Protein AF-A0A6A3DRX1-F1 (afdb_monomer)

Radius of gyration: 27.86 Å; Cα contacts (8 Å, |Δi|>4): 191; chains: 1; bounding box: 87×37×86 Å

Solvent-accessible surface area (backbone atoms only — not comparable to full-atom values): 10026 Å² total; per-residue (Å²): 134,85,82,90,84,86,88,80,93,76,81,89,76,85,78,74,78,72,77,74,73,71,70,77,66,77,78,75,60,77,66,44,79,47,80,46,75,54,89,50,78,92,66,35,57,76,84,39,44,63,53,59,38,40,36,38,60,42,77,57,92,92,46,77,49,55,30,36,39,36,74,42,69,47,95,80,29,40,42,33,45,34,30,52,93,77,45,41,34,42,33,42,41,42,95,88,52,76,50,76,44,81,48,67,68,88,81,52,84,60,62,70,58,52,53,52,45,61,74,67,35,45,79,46,97,72,78,98,59,101,61,90,83,81,53,95,90,56,81,52,64,49,69,87,74,89,74,79,77,76,85,124

Sequence (152 aa):
MVASRFAATTAMALLALADFNTVAGTSSLPSLKLGFKVHRSTMEVYGTSTFDVYVKPVLSGSSVTFDGKVSFEQDGTTYNFVLIDSVPYYEVVSGTSNSTTCVPTENILSVPDIVQALASATAVSSVNTDQDISCTNGTTMALLSSRAALAT

pLDDT: mean 73.99, std 21.04, range [25.7, 96.25]

Secondary structure (DSSP, 8-state):
----------------------------PPPEEEEEE--SGGG-BTTBSEEEEEEEEEEETTEEEEEEEEEEEETTEEEEEEEETTEEEEEEE-SS-EEEEEPPGGGS--HHHHHHHHHHPEE-S----SS----TT---EE---S------

Mean predicted aligned error: 14.45 Å

Structure (mmCIF, N/CA/C/O backbone):
data_AF-A0A6A3DRX1-F1
#
_entry.id   AF-A0A6A3DRX1-F1
#
loop_
_atom_site.group_PDB
_atom_site.id
_atom_site.type_symbol
_atom_site.label_atom_id
_atom_site.label_alt_id
_atom_site.label_comp_id
_atom_site.label_asym_id
_atom_site.label_entity_id
_atom_site.label_seq_id
_atom_site.pdbx_PDB_ins_code
_atom_site.Cartn_x
_atom_site.Cartn_y
_atom_site.Cartn_z
_atom_site.occupancy
_atom_site.B_iso_or_equiv
_atom_site.auth_seq_id
_atom_site.auth_comp_id
_atom_site.auth_asym_id
_atom_site.auth_atom_id
_atom_site.pdbx_PDB_model_num
ATOM 1 N N . MET A 1 1 ? 61.750 5.113 -70.062 1.00 36.44 1 MET A N 1
ATOM 2 C CA . MET A 1 1 ? 61.354 5.937 -68.902 1.00 36.44 1 MET A CA 1
ATOM 3 C C . MET A 1 1 ? 59.861 5.741 -68.657 1.00 36.44 1 MET A C 1
ATOM 5 O O . MET A 1 1 ? 59.094 6.020 -69.561 1.00 36.44 1 MET A O 1
ATOM 9 N N . VAL A 1 2 ? 59.530 5.202 -67.472 1.00 38.84 2 VAL A N 1
ATOM 10 C CA . VAL A 1 2 ? 58.310 5.418 -66.649 1.00 38.84 2 VAL A CA 1
ATOM 11 C C . VAL A 1 2 ? 56.947 5.096 -67.307 1.00 38.84 2 VAL A C 1
ATOM 13 O O . VAL A 1 2 ? 56.453 5.848 -68.131 1.00 38.84 2 VAL A O 1
ATOM 16 N N . ALA A 1 3 ? 56.430 3.869 -67.119 1.00 36.28 3 ALA A N 1
ATOM 17 C CA . ALA A 1 3 ? 55.402 3.452 -66.128 1.00 36.28 3 ALA A CA 1
ATOM 18 C C . ALA A 1 3 ? 53.968 3.873 -66.545 1.00 36.28 3 ALA A C 1
ATOM 20 O O . ALA A 1 3 ? 53.643 5.047 -66.531 1.00 36.28 3 ALA A O 1
ATOM 21 N N . SER A 1 4 ? 53.103 3.019 -67.112 1.00 39.47 4 SER A N 1
ATOM 22 C CA . SER A 1 4 ? 52.386 1.877 -66.515 1.00 39.47 4 SER A CA 1
ATOM 23 C C . SER A 1 4 ? 51.662 2.232 -65.206 1.00 39.47 4 SER A C 1
ATOM 25 O O . SER A 1 4 ? 52.344 2.401 -64.202 1.00 39.47 4 SER A O 1
ATOM 27 N N . ARG A 1 5 ? 50.311 2.239 -65.228 1.00 43.09 5 ARG A N 1
ATOM 28 C CA . ARG A 1 5 ? 49.391 1.440 -64.373 1.00 43.09 5 ARG A CA 1
ATOM 29 C C . ARG A 1 5 ? 48.075 2.159 -63.957 1.00 43.09 5 ARG A C 1
ATOM 31 O O . ARG A 1 5 ? 48.124 3.259 -63.436 1.00 43.09 5 ARG A O 1
ATOM 38 N N . PHE A 1 6 ? 46.965 1.413 -64.121 1.00 37.50 6 PHE A 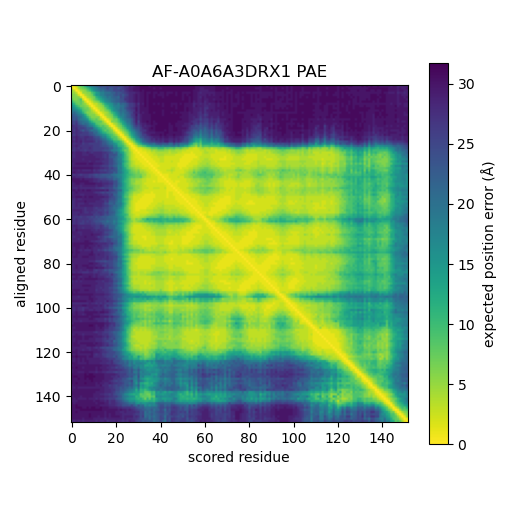N 1
ATOM 39 C C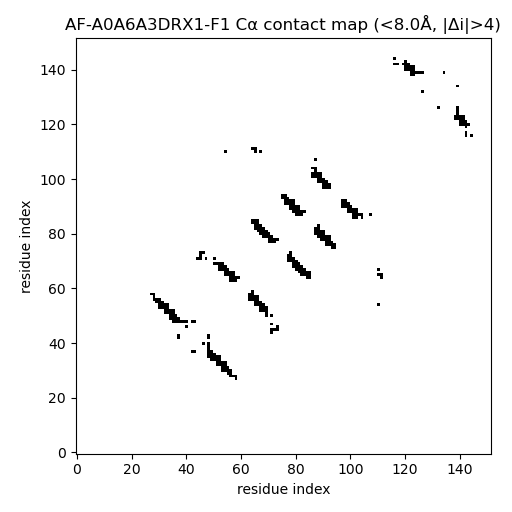A . PHE A 1 6 ? 45.719 1.314 -63.314 1.00 37.50 6 PHE A CA 1
ATOM 40 C C . PHE A 1 6 ? 44.832 2.570 -63.113 1.00 37.50 6 PHE A C 1
ATOM 42 O O . PHE A 1 6 ? 45.292 3.582 -62.619 1.00 37.50 6 PHE A O 1
ATOM 49 N N . ALA A 1 7 ? 43.586 2.631 -63.605 1.00 40.31 7 ALA A N 1
ATOM 50 C CA . ALA A 1 7 ? 42.353 1.864 -63.320 1.00 40.31 7 ALA A CA 1
ATOM 51 C C . ALA A 1 7 ? 41.439 2.512 -62.255 1.00 40.31 7 ALA A C 1
ATOM 53 O O . ALA A 1 7 ? 41.906 2.969 -61.221 1.00 40.31 7 ALA A O 1
ATOM 54 N N . ALA A 1 8 ? 40.133 2.393 -62.532 1.00 41.50 8 ALA A N 1
ATOM 55 C CA . ALA A 1 8 ? 38.989 2.382 -61.614 1.00 41.50 8 ALA A CA 1
ATOM 56 C C . ALA A 1 8 ? 38.187 3.687 -61.444 1.00 41.50 8 ALA A C 1
ATOM 58 O O . ALA A 1 8 ? 38.455 4.548 -60.616 1.00 41.50 8 ALA A O 1
ATOM 59 N N . THR A 1 9 ? 37.099 3.736 -62.213 1.00 45.84 9 THR A N 1
ATOM 60 C CA . THR A 1 9 ? 35.819 4.354 -61.862 1.00 45.84 9 THR A CA 1
ATOM 61 C C . THR A 1 9 ? 35.307 3.804 -60.525 1.00 45.84 9 THR A C 1
ATOM 63 O O . THR A 1 9 ? 35.057 2.602 -60.427 1.00 45.84 9 THR A O 1
ATOM 66 N N . THR A 1 10 ? 35.066 4.652 -59.526 1.00 47.09 10 THR A N 1
ATOM 67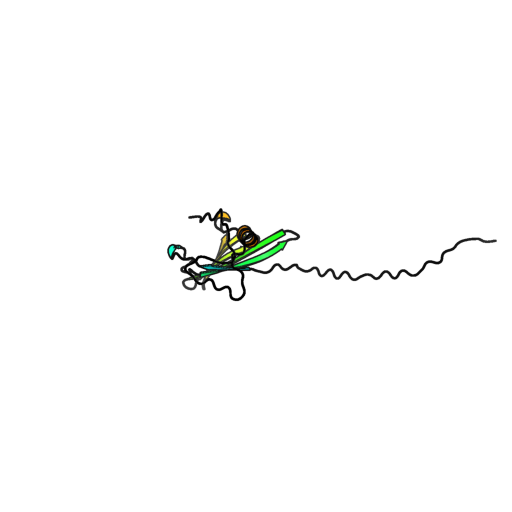 C CA . THR A 1 10 ? 34.261 4.282 -58.349 1.00 47.09 10 THR A CA 1
ATOM 68 C C . THR A 1 10 ? 33.268 5.391 -58.040 1.00 47.09 10 THR A C 1
ATOM 70 O O . THR A 1 10 ? 33.644 6.529 -57.767 1.00 47.09 10 THR A O 1
ATOM 73 N N . ALA A 1 11 ? 31.991 5.031 -58.159 1.00 45.22 11 ALA A N 1
ATOM 74 C CA . ALA A 1 11 ? 30.830 5.860 -57.901 1.00 45.22 11 ALA A CA 1
ATOM 75 C C . ALA A 1 11 ? 30.766 6.327 -56.439 1.00 45.22 11 ALA A C 1
ATOM 77 O O . ALA A 1 11 ? 31.211 5.633 -55.524 1.00 45.22 11 ALA A O 1
ATOM 78 N N . MET A 1 12 ? 30.173 7.506 -56.246 1.00 46.59 12 MET A N 1
ATOM 79 C CA . MET A 1 12 ? 29.808 8.058 -54.946 1.00 4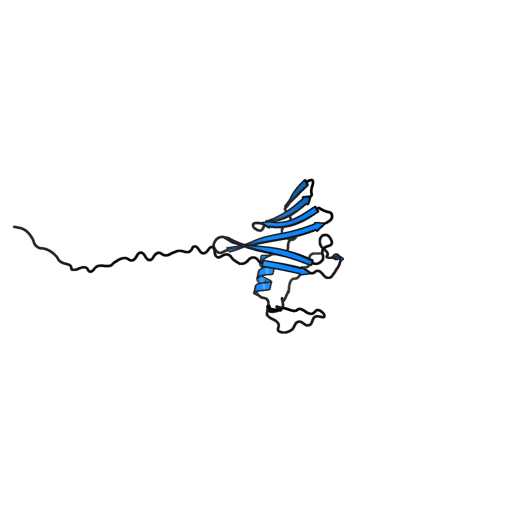6.59 12 MET A CA 1
ATOM 80 C C . MET A 1 12 ? 28.914 7.078 -54.180 1.00 46.59 12 MET A C 1
ATOM 82 O O . MET A 1 12 ? 27.837 6.723 -54.653 1.00 46.59 12 MET A O 1
ATOM 86 N N . ALA A 1 13 ? 29.321 6.722 -52.966 1.00 44.03 13 ALA A N 1
ATOM 87 C CA . ALA A 1 13 ? 28.407 6.258 -51.935 1.00 44.03 13 ALA A CA 1
ATOM 88 C C . ALA A 1 13 ? 28.364 7.343 -50.855 1.00 44.03 13 ALA A C 1
ATOM 90 O O . ALA A 1 13 ? 29.288 7.465 -50.051 1.00 44.03 13 ALA A O 1
ATOM 91 N N . LEU A 1 14 ? 27.310 8.169 -50.866 1.00 36.22 14 LEU A N 1
ATOM 92 C CA . LEU A 1 14 ? 26.946 8.947 -49.686 1.00 36.22 14 LEU A CA 1
ATOM 93 C C . LEU A 1 14 ? 26.554 7.941 -48.601 1.00 36.22 14 LEU A C 1
ATOM 95 O O . LEU A 1 14 ? 25.492 7.325 -48.674 1.00 36.22 14 LEU A O 1
ATOM 99 N N . LEU A 1 15 ? 27.411 7.770 -47.599 1.00 43.75 15 LEU A N 1
ATOM 100 C CA . LEU A 1 15 ? 27.000 7.179 -46.335 1.00 43.75 15 LEU A CA 1
ATOM 101 C C . LEU A 1 15 ? 26.123 8.220 -45.640 1.00 43.75 15 LEU A C 1
ATOM 103 O O . LEU A 1 15 ? 26.619 9.127 -44.976 1.00 43.75 15 LEU A O 1
ATOM 107 N N . ALA A 1 16 ? 24.811 8.113 -45.842 1.00 43.81 16 ALA A N 1
ATOM 108 C CA . ALA A 1 16 ? 23.865 8.687 -44.907 1.00 43.81 16 ALA A CA 1
ATOM 109 C C . ALA A 1 16 ? 24.148 8.025 -43.554 1.00 43.81 16 ALA A C 1
ATOM 111 O O . ALA A 1 16 ? 23.870 6.840 -43.363 1.00 43.81 16 ALA A O 1
ATOM 112 N N . LEU A 1 17 ? 24.744 8.777 -42.629 1.00 47.50 17 LEU A N 1
ATOM 113 C CA . LEU A 1 17 ? 24.591 8.489 -41.214 1.00 47.50 17 LEU A CA 1
ATOM 114 C C . LEU A 1 17 ? 23.100 8.684 -40.958 1.00 47.50 17 LEU A C 1
ATOM 116 O O . LEU A 1 17 ? 22.629 9.803 -40.788 1.00 47.50 17 LEU A O 1
ATOM 120 N N . ALA A 1 18 ? 22.337 7.599 -41.082 1.00 45.56 18 ALA A N 1
ATOM 121 C CA . ALA A 1 18 ? 21.012 7.559 -40.515 1.00 45.56 18 ALA A CA 1
ATOM 122 C C . ALA A 1 18 ? 21.224 7.830 -39.030 1.00 45.56 18 ALA A C 1
ATOM 124 O O . ALA A 1 18 ? 21.818 7.007 -38.328 1.00 45.56 18 ALA A O 1
ATOM 125 N N . ASP A 1 19 ? 20.805 9.013 -38.594 1.00 45.81 19 ASP A N 1
ATOM 126 C CA . ASP A 1 19 ? 20.554 9.307 -37.202 1.00 45.81 19 ASP A CA 1
ATOM 127 C C . ASP A 1 19 ? 19.611 8.212 -36.702 1.00 45.81 19 ASP A C 1
ATOM 129 O O . ASP A 1 19 ? 18.386 8.295 -36.817 1.00 45.81 19 ASP A O 1
ATOM 133 N N . PHE A 1 20 ? 20.179 7.146 -36.139 1.00 38.84 20 PHE A N 1
ATOM 134 C CA . PHE A 1 20 ? 19.495 6.449 -35.078 1.00 38.84 20 PHE A CA 1
ATOM 135 C C . PHE A 1 20 ? 19.412 7.486 -33.966 1.00 38.84 20 PHE A C 1
ATOM 137 O O . PHE A 1 20 ? 20.246 7.537 -33.065 1.00 38.84 20 PHE A O 1
ATOM 144 N N . ASN A 1 21 ? 18.355 8.296 -34.015 1.00 45.06 21 ASN A N 1
ATOM 145 C CA . ASN A 1 21 ? 17.632 8.627 -32.811 1.00 45.06 21 ASN A CA 1
ATOM 146 C C . ASN A 1 21 ? 17.277 7.277 -32.181 1.00 45.06 21 ASN A C 1
ATOM 148 O O . ASN A 1 21 ? 16.160 6.774 -32.304 1.00 45.06 21 ASN A O 1
ATOM 152 N N . THR A 1 22 ? 18.237 6.677 -31.472 1.00 43.62 22 THR A N 1
ATOM 153 C CA . THR A 1 22 ? 17.928 5.985 -30.243 1.00 43.62 22 THR A CA 1
ATOM 154 C C . THR A 1 22 ? 17.281 7.060 -29.389 1.00 43.62 22 THR A C 1
ATOM 156 O O . THR A 1 22 ? 17.917 7.720 -28.570 1.00 43.62 22 THR A O 1
ATOM 159 N N . VAL A 1 23 ? 15.980 7.252 -29.599 1.00 45.94 23 VAL A N 1
ATOM 160 C CA . VAL A 1 23 ? 15.101 7.484 -28.478 1.00 45.94 23 VAL A CA 1
ATOM 161 C C . VAL A 1 23 ? 15.397 6.272 -27.610 1.00 45.94 23 VAL A C 1
ATOM 163 O O . VAL A 1 23 ? 14.886 5.179 -27.849 1.00 45.94 23 VAL A O 1
ATOM 166 N N . ALA A 1 24 ? 16.330 6.433 -26.671 1.00 43.16 24 ALA A N 1
ATOM 167 C CA . ALA A 1 24 ? 16.305 5.677 -25.445 1.00 43.16 24 ALA A CA 1
ATOM 168 C C . ALA A 1 24 ? 14.952 6.047 -24.849 1.00 43.16 24 ALA A C 1
ATOM 170 O O . ALA A 1 24 ? 14.819 6.999 -24.085 1.00 43.16 24 ALA A O 1
ATOM 171 N N . GLY A 1 25 ? 13.910 5.382 -25.348 1.00 43.72 25 GLY A N 1
ATOM 172 C CA . GLY A 1 25 ? 12.615 5.403 -24.739 1.00 43.72 25 GLY A CA 1
ATOM 173 C C . GLY A 1 25 ? 12.909 4.800 -23.395 1.00 43.72 25 GLY A C 1
ATOM 174 O O . GLY A 1 25 ? 13.126 3.596 -23.292 1.00 43.72 25 GLY A O 1
ATOM 175 N N . THR A 1 26 ? 13.003 5.644 -22.375 1.00 48.16 26 THR A N 1
ATOM 176 C CA . THR A 1 26 ? 12.688 5.205 -21.031 1.00 48.16 26 THR A CA 1
ATOM 177 C C . THR A 1 26 ? 11.298 4.615 -21.188 1.00 48.16 26 THR A C 1
ATOM 179 O O . THR A 1 26 ? 10.331 5.359 -21.345 1.00 48.16 26 THR A O 1
ATOM 182 N N . SER A 1 27 ? 11.214 3.298 -21.343 1.00 57.91 27 SER A N 1
ATOM 183 C CA . SER A 1 27 ? 9.965 2.587 -21.535 1.00 57.91 27 SER A CA 1
ATOM 184 C C . SER A 1 27 ? 9.220 2.717 -20.218 1.00 57.91 27 SER A C 1
ATOM 186 O O . SER A 1 27 ? 9.312 1.838 -19.384 1.00 57.91 27 SER A O 1
ATOM 188 N N . SER A 1 28 ? 8.593 3.855 -19.933 1.00 69.44 28 SER A N 1
ATOM 189 C CA . SER A 1 28 ? 7.942 4.066 -18.650 1.00 69.44 28 SER A CA 1
ATOM 190 C C . SER A 1 28 ? 6.705 3.182 -18.614 1.00 69.44 28 SER A C 1
ATOM 192 O O . SER A 1 28 ? 5.747 3.369 -19.362 1.00 69.44 28 SER A O 1
ATOM 194 N N . LEU A 1 29 ? 6.756 2.163 -17.762 1.00 83.56 29 LEU A N 1
ATOM 195 C CA . LEU A 1 29 ? 5.588 1.357 -17.458 1.00 83.56 29 LEU A CA 1
ATOM 196 C C . LEU A 1 29 ? 4.604 2.226 -16.652 1.00 83.56 29 LEU A C 1
ATOM 198 O O . LEU A 1 29 ? 5.039 3.033 -15.822 1.00 83.56 29 LEU A O 1
ATOM 202 N N . PRO A 1 30 ? 3.291 2.110 -16.899 1.00 88.25 30 PRO A N 1
ATOM 203 C CA . PRO A 1 30 ? 2.304 2.916 -16.198 1.00 88.25 30 PRO A CA 1
ATOM 204 C C . PRO A 1 30 ? 2.248 2.542 -14.713 1.00 88.25 30 PRO A C 1
ATOM 206 O O . PRO A 1 30 ? 2.259 1.364 -14.356 1.00 88.25 30 PRO A O 1
ATOM 209 N N . SER A 1 31 ? 2.145 3.550 -13.848 1.00 89.50 31 SER A N 1
ATOM 210 C CA . SER A 1 31 ? 1.840 3.336 -12.431 1.00 89.50 31 SER A CA 1
ATOM 211 C C . SER A 1 31 ? 0.405 2.846 -12.255 1.00 89.50 31 SER A C 1
ATOM 213 O O . SER A 1 31 ? -0.496 3.225 -13.005 1.00 89.50 31 SER A O 1
ATOM 215 N N . LEU A 1 32 ? 0.189 2.035 -11.225 1.00 89.81 32 LEU A N 1
ATOM 216 C CA . LEU A 1 32 ? -1.094 1.431 -10.904 1.00 89.81 32 LEU A CA 1
ATOM 217 C C . LEU A 1 32 ? -1.642 1.998 -9.593 1.00 89.81 32 LEU A C 1
ATOM 219 O O . LEU A 1 32 ? -0.910 2.182 -8.621 1.00 89.81 32 LEU A O 1
ATOM 223 N N . LYS A 1 33 ? -2.951 2.248 -9.571 1.00 91.06 33 LYS A N 1
ATOM 224 C CA . LYS A 1 33 ? -3.714 2.573 -8.368 1.00 91.06 33 LYS A CA 1
ATOM 225 C C . LYS A 1 33 ? -4.649 1.405 -8.071 1.00 91.06 33 LYS A C 1
ATOM 227 O O . LYS A 1 33 ? -5.570 1.143 -8.841 1.00 91.06 33 LYS A O 1
ATOM 232 N N . LEU A 1 34 ? -4.398 0.708 -6.972 1.00 88.81 34 LEU A N 1
ATOM 233 C CA . LEU A 1 34 ? -5.196 -0.418 -6.505 1.00 88.81 34 LEU A CA 1
ATOM 234 C C . LEU A 1 34 ? -6.133 0.059 -5.397 1.00 88.81 34 LEU A C 1
ATOM 236 O O . LEU A 1 34 ? -5.681 0.337 -4.290 1.00 88.81 34 LEU A O 1
ATOM 240 N N . GLY A 1 35 ? -7.426 0.159 -5.699 1.00 89.44 35 GLY A N 1
ATOM 241 C CA . GLY A 1 35 ? -8.446 0.486 -4.704 1.00 89.44 35 GLY A CA 1
ATOM 242 C C . GLY A 1 35 ? -8.892 -0.761 -3.946 1.00 89.44 35 GLY A C 1
ATOM 243 O O . GLY A 1 35 ? -9.362 -1.723 -4.555 1.00 89.44 35 GLY A O 1
ATOM 244 N N . PHE A 1 36 ? -8.772 -0.737 -2.623 1.00 87.44 36 PHE A N 1
ATOM 245 C CA . PHE A 1 36 ? -9.221 -1.797 -1.729 1.00 87.44 36 PHE A CA 1
ATOM 246 C C . PHE A 1 36 ? -10.448 -1.349 -0.950 1.00 87.44 36 PHE A C 1
ATOM 248 O O . PHE A 1 36 ? -10.517 -0.220 -0.469 1.00 87.44 36 PHE A O 1
ATOM 255 N N . LYS A 1 37 ? -11.399 -2.270 -0.789 1.00 87.31 37 LYS A N 1
ATOM 256 C CA . LYS A 1 37 ? -12.542 -2.133 0.111 1.00 87.31 37 LYS A CA 1
ATOM 257 C C . LYS A 1 37 ? -12.663 -3.406 0.935 1.00 87.31 37 LYS A C 1
ATOM 259 O O . LYS A 1 37 ? -12.916 -4.474 0.380 1.00 87.31 37 LYS A O 1
ATOM 264 N N . VAL A 1 38 ? -12.464 -3.294 2.242 1.00 87.31 38 VAL A N 1
ATOM 265 C CA . VAL A 1 38 ? -12.667 -4.391 3.190 1.00 87.31 38 VAL A CA 1
ATOM 266 C C . VAL A 1 38 ? -14.080 -4.318 3.768 1.00 87.31 38 VAL A C 1
ATOM 268 O O . VAL A 1 38 ? -14.586 -3.242 4.076 1.00 87.31 38 VAL A O 1
ATOM 271 N N . HIS A 1 39 ? -14.740 -5.471 3.901 1.00 85.25 39 HIS A N 1
ATOM 272 C CA . HIS A 1 39 ? -16.162 -5.522 4.289 1.00 85.25 39 HIS A CA 1
ATOM 273 C C . HIS A 1 39 ? -16.382 -5.780 5.778 1.00 85.25 39 HIS A C 1
ATOM 275 O O . HIS A 1 39 ? -17.474 -5.544 6.286 1.00 85.25 39 HIS A O 1
ATOM 281 N N . ARG A 1 40 ? -15.375 -6.305 6.480 1.00 85.56 40 ARG A N 1
ATOM 282 C CA . ARG A 1 40 ? -15.456 -6.586 7.916 1.00 85.56 40 ARG A CA 1
ATOM 283 C C . ARG A 1 4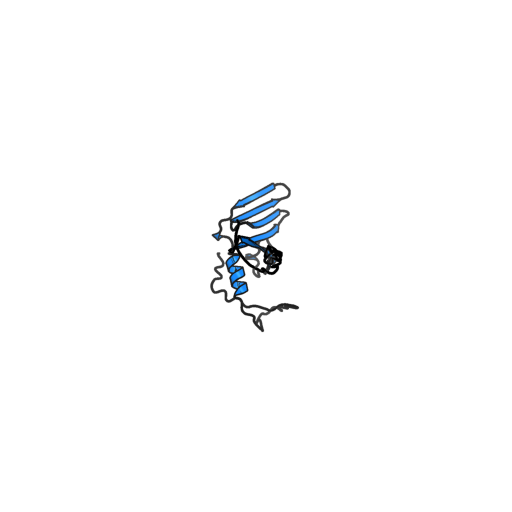0 ? -14.747 -5.474 8.673 1.00 85.56 40 ARG A C 1
ATOM 285 O O . ARG A 1 40 ? -13.579 -5.222 8.401 1.00 85.56 40 ARG A O 1
ATOM 292 N N . SER A 1 41 ? -15.420 -4.882 9.657 1.00 87.06 41 SER A N 1
ATOM 293 C CA . SER A 1 41 ? -14.843 -3.838 10.518 1.00 87.06 41 SER A CA 1
ATOM 294 C C . SER A 1 41 ? -13.575 -4.303 11.240 1.00 87.06 41 SER A C 1
ATOM 296 O O . SER A 1 41 ? -12.650 -3.531 11.443 1.00 87.06 41 SER A O 1
ATOM 298 N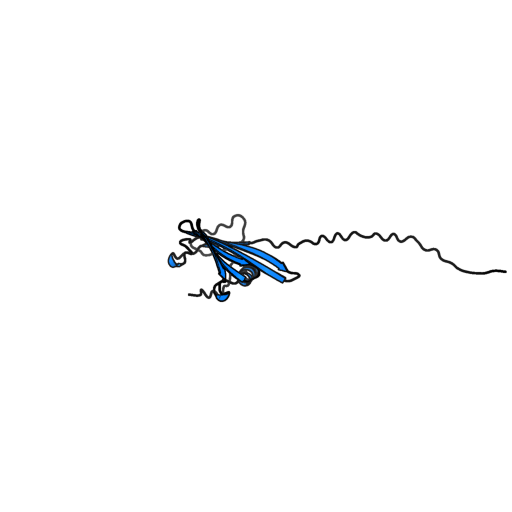 N . THR A 1 42 ? -13.469 -5.599 11.552 1.00 89.94 42 THR A N 1
ATOM 299 C CA . THR A 1 42 ? -12.264 -6.199 12.149 1.00 89.94 42 THR A CA 1
ATOM 300 C C . THR A 1 42 ? -11.046 -6.219 11.219 1.00 89.94 42 THR A C 1
ATOM 302 O O . THR A 1 42 ? -9.972 -6.611 11.656 1.00 89.94 42 THR A O 1
ATOM 305 N N . MET A 1 43 ? -11.212 -5.885 9.936 1.00 86.81 43 MET A N 1
ATOM 306 C CA . MET A 1 43 ? -10.139 -5.820 8.936 1.00 86.81 43 MET A CA 1
ATOM 307 C C . MET A 1 43 ? -9.794 -4.379 8.548 1.00 86.81 43 MET A C 1
ATOM 309 O O . MET A 1 43 ? -9.005 -4.169 7.629 1.00 86.81 43 MET A O 1
ATOM 313 N N . GLU A 1 44 ? -10.408 -3.389 9.197 1.00 90.94 44 GLU A N 1
ATOM 314 C CA . GLU A 1 44 ? -10.062 -1.991 8.979 1.00 90.94 44 GLU A CA 1
ATOM 315 C C . GLU A 1 44 ? -8.619 -1.730 9.394 1.00 90.94 44 GLU A C 1
ATOM 317 O O . GLU A 1 44 ? -8.157 -2.161 10.452 1.00 90.94 44 GLU A O 1
ATOM 322 N N . VAL A 1 45 ? -7.909 -0.988 8.554 1.00 90.44 45 VAL A N 1
ATOM 323 C CA . VAL A 1 45 ? -6.518 -0.620 8.793 1.00 90.44 45 VAL A CA 1
ATOM 324 C C . VAL A 1 45 ? -6.526 0.828 9.262 1.00 90.44 45 VAL A C 1
ATOM 326 O O . VAL A 1 45 ? -7.000 1.705 8.542 1.00 90.44 45 VAL A O 1
ATOM 329 N N . TYR A 1 46 ? -6.111 1.063 10.510 1.00 91.94 46 TYR A N 1
ATOM 330 C CA . TYR A 1 46 ? -6.244 2.363 11.190 1.00 91.94 46 TYR A CA 1
ATOM 331 C C . TYR A 1 46 ? -7.665 2.959 11.089 1.00 91.94 46 TYR A C 1
ATOM 333 O O . TYR A 1 46 ? -7.847 4.142 10.813 1.00 91.94 46 TYR A O 1
ATOM 341 N N . GLY A 1 47 ? -8.697 2.122 11.267 1.00 90.56 47 GLY A N 1
ATOM 342 C CA . GLY A 1 47 ? -10.106 2.543 11.200 1.00 90.56 47 GLY A CA 1
ATOM 343 C C . GLY A 1 47 ? -10.611 2.875 9.791 1.00 90.56 47 GLY A C 1
ATOM 344 O O . GLY A 1 47 ? -11.686 3.448 9.636 1.00 90.56 47 GLY A O 1
ATOM 345 N N . THR A 1 48 ? -9.839 2.538 8.754 1.00 91.25 48 THR A N 1
ATOM 346 C CA . THR A 1 48 ? -10.210 2.768 7.358 1.00 91.25 48 THR A CA 1
ATOM 347 C C . THR A 1 48 ? -10.557 1.452 6.668 1.00 91.25 48 THR A C 1
ATOM 349 O O . THR A 1 48 ? -9.760 0.512 6.639 1.00 91.25 48 THR A O 1
ATOM 352 N N . SER A 1 49 ? -11.749 1.399 6.067 1.00 92.44 49 SER A N 1
ATOM 353 C CA . SER A 1 49 ? -12.231 0.245 5.294 1.00 92.44 49 SER A CA 1
ATOM 354 C C . SER A 1 49 ? -12.012 0.376 3.786 1.00 92.44 49 SER A C 1
ATOM 356 O O . SER A 1 49 ? -12.125 -0.608 3.059 1.00 92.44 49 SER A O 1
ATOM 358 N N . THR A 1 50 ? -11.714 1.579 3.293 1.00 91.75 50 THR A N 1
ATOM 359 C CA . THR A 1 50 ? -11.463 1.845 1.871 1.00 91.75 50 THR A CA 1
ATOM 360 C C . THR A 1 50 ? -10.178 2.636 1.718 1.00 91.75 50 THR A C 1
ATOM 362 O O . THR A 1 50 ? -10.075 3.738 2.247 1.00 91.75 50 THR A O 1
ATOM 365 N N . PHE A 1 51 ? -9.206 2.090 0.999 1.00 93.06 51 PHE A N 1
ATOM 366 C CA . PHE A 1 51 ? -7.897 2.714 0.835 1.00 93.06 51 PHE A CA 1
ATOM 367 C C . PHE A 1 51 ? -7.291 2.371 -0.519 1.00 93.06 51 PHE A C 1
ATOM 369 O O . PHE A 1 5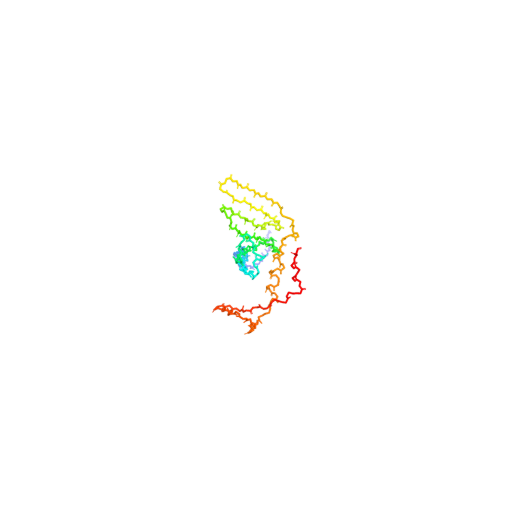1 ? -7.647 1.377 -1.150 1.00 93.06 51 PHE A O 1
ATOM 376 N N . ASP A 1 52 ? -6.350 3.201 -0.953 1.00 93.31 52 ASP A N 1
ATOM 377 C CA . ASP A 1 52 ? -5.666 3.046 -2.227 1.00 93.31 52 ASP A CA 1
ATOM 378 C C . ASP A 1 52 ? -4.201 2.674 -2.002 1.00 93.31 52 ASP A C 1
ATOM 380 O O . ASP A 1 52 ? -3.490 3.335 -1.244 1.00 93.31 52 ASP A O 1
ATOM 384 N N . VAL A 1 53 ? -3.734 1.649 -2.709 1.00 92.56 53 VAL A N 1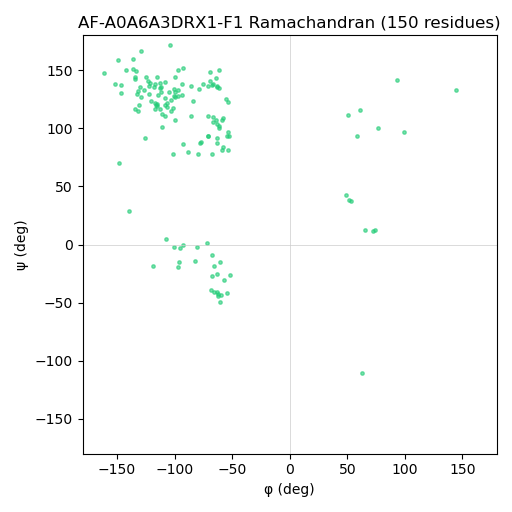
ATOM 385 C CA . VAL A 1 53 ? -2.316 1.301 -2.797 1.00 92.56 53 VAL A CA 1
ATOM 386 C C . VAL A 1 53 ? -1.792 1.777 -4.144 1.00 92.56 53 VAL A C 1
ATOM 388 O O . VAL A 1 53 ? -2.310 1.411 -5.201 1.00 92.56 53 VAL A O 1
ATOM 391 N N . TYR A 1 54 ? -0.749 2.594 -4.110 1.00 93.62 54 TYR A N 1
ATOM 392 C CA . TYR A 1 54 ? -0.083 3.102 -5.299 1.00 93.62 54 TYR A CA 1
ATOM 393 C C . TYR A 1 54 ? 1.138 2.247 -5.587 1.00 93.62 54 TYR A C 1
ATOM 395 O O . TYR A 1 54 ? 1.976 2.051 -4.712 1.00 93.62 54 TYR A O 1
ATOM 403 N N . VAL A 1 55 ? 1.241 1.752 -6.813 1.00 93.00 55 VAL A N 1
ATOM 404 C CA . VAL A 1 55 ? 2.336 0.897 -7.264 1.00 93.00 55 VAL A CA 1
ATOM 405 C C . VAL A 1 55 ? 3.009 1.555 -8.454 1.00 93.00 55 VAL A C 1
ATOM 407 O O . VAL A 1 55 ? 2.355 1.937 -9.426 1.00 93.00 55 VAL A O 1
ATOM 410 N N . LYS A 1 56 ? 4.330 1.672 -8.392 1.00 92.56 56 LYS A N 1
ATOM 411 C CA . LYS A 1 56 ? 5.154 2.216 -9.462 1.00 92.56 56 LYS A CA 1
ATOM 412 C C . LYS A 1 56 ? 6.099 1.124 -9.966 1.00 92.56 56 LYS A C 1
ATOM 414 O O . LYS A 1 56 ? 6.962 0.683 -9.210 1.00 92.56 56 LYS A O 1
ATOM 419 N N . PRO A 1 57 ? 5.985 0.700 -11.231 1.00 91.19 57 PRO A N 1
ATOM 420 C CA . PRO A 1 57 ? 6.983 -0.170 -11.831 1.00 91.19 57 PRO A CA 1
ATOM 421 C C . PRO A 1 57 ? 8.310 0.578 -12.006 1.00 91.19 57 PRO A C 1
ATOM 423 O O . PRO A 1 57 ? 8.348 1.733 -12.442 1.00 91.19 57 PRO A O 1
ATOM 426 N N . VAL A 1 58 ? 9.406 -0.099 -11.690 1.00 90.75 58 VAL A N 1
ATOM 427 C CA . VAL A 1 58 ? 10.777 0.387 -11.838 1.00 90.75 58 VAL A CA 1
ATOM 428 C C . VAL A 1 58 ? 11.513 -0.570 -12.766 1.00 90.75 58 VAL A C 1
ATOM 430 O O . VAL A 1 58 ? 11.547 -1.777 -12.545 1.00 90.75 58 VAL A O 1
ATOM 433 N N . LEU A 1 59 ? 12.068 -0.037 -13.849 1.00 89.94 59 LEU A N 1
ATOM 434 C CA . LEU A 1 59 ? 12.818 -0.825 -14.821 1.00 89.94 59 LEU A CA 1
ATOM 435 C C . LEU A 1 59 ? 14.302 -0.793 -14.501 1.00 89.94 59 LEU A C 1
ATOM 437 O O . LEU A 1 59 ? 14.895 0.279 -14.397 1.00 89.94 59 LEU A O 1
ATOM 441 N N . SER A 1 60 ? 14.897 -1.977 -14.428 1.00 86.69 60 SER A N 1
ATOM 442 C CA . SER A 1 60 ? 16.333 -2.160 -14.266 1.00 86.69 60 SER A CA 1
ATOM 443 C C . SER A 1 60 ? 16.850 -3.072 -15.378 1.00 86.69 60 SER A C 1
ATOM 445 O O . SER A 1 60 ? 16.805 -4.299 -15.304 1.00 86.69 60 SER A O 1
ATOM 447 N N . GLY A 1 61 ? 17.281 -2.465 -16.486 1.00 86.25 61 GLY A N 1
ATOM 448 C CA . GLY A 1 61 ? 17.635 -3.206 -17.698 1.00 86.25 61 GLY A CA 1
ATOM 449 C C . GLY A 1 61 ? 16.422 -3.941 -18.276 1.00 86.25 61 GLY A C 1
ATOM 450 O O . GLY A 1 61 ? 15.506 -3.307 -18.794 1.00 86.25 61 GLY A O 1
ATOM 451 N N . SER A 1 62 ? 16.423 -5.273 -18.195 1.00 85.44 62 SER A N 1
ATOM 452 C CA . SER A 1 62 ? 15.319 -6.132 -18.658 1.00 85.44 62 SER A CA 1
ATOM 453 C C . SER A 1 62 ? 14.404 -6.627 -17.534 1.00 85.44 62 SER A C 1
ATOM 455 O O . SER A 1 62 ? 13.445 -7.342 -17.819 1.00 85.44 62 SER A O 1
ATOM 457 N N . SER A 1 63 ? 14.689 -6.294 -16.272 1.00 85.25 63 SER A N 1
ATOM 458 C CA . SER A 1 63 ? 13.835 -6.655 -15.141 1.00 85.25 63 SER A CA 1
ATOM 459 C C . SER A 1 63 ? 12.909 -5.505 -14.751 1.00 85.25 63 SER A C 1
ATOM 461 O O . SER A 1 63 ? 13.228 -4.326 -14.925 1.00 85.25 63 SER A O 1
ATOM 463 N N . VAL A 1 64 ? 11.744 -5.872 -14.219 1.00 88.50 64 VAL A N 1
ATOM 464 C CA . VAL A 1 64 ? 10.776 -4.943 -13.635 1.00 88.50 64 VAL A CA 1
ATOM 465 C C . VAL A 1 64 ? 10.679 -5.255 -12.151 1.00 88.50 64 VAL A C 1
ATOM 467 O O . VAL A 1 64 ? 10.315 -6.369 -11.775 1.00 88.50 64 VAL A O 1
ATOM 470 N N . THR A 1 65 ? 11.009 -4.278 -11.318 1.00 90.31 65 THR A N 1
ATOM 471 C CA . THR A 1 65 ? 10.699 -4.266 -9.888 1.00 90.31 65 THR A CA 1
ATOM 472 C C . THR A 1 65 ? 9.533 -3.318 -9.635 1.00 90.31 65 THR A C 1
ATOM 474 O O . THR A 1 65 ? 9.063 -2.625 -10.541 1.00 90.31 65 THR A O 1
ATOM 477 N N . PHE A 1 66 ? 9.016 -3.311 -8.411 1.00 90.06 66 PHE A N 1
ATOM 478 C CA . PHE A 1 66 ? 7.897 -2.456 -8.046 1.00 90.06 66 PHE A CA 1
ATOM 479 C C . PHE A 1 66 ? 8.193 -1.741 -6.740 1.00 90.06 66 PHE A C 1
ATOM 481 O O . PHE A 1 66 ? 8.508 -2.382 -5.738 1.00 90.06 66 PHE A O 1
ATOM 488 N N . ASP A 1 67 ? 8.011 -0.429 -6.770 1.00 92.75 67 ASP A N 1
ATOM 489 C CA . ASP A 1 67 ? 7.859 0.372 -5.570 1.00 92.75 67 ASP A CA 1
ATOM 490 C C . ASP A 1 67 ? 6.372 0.508 -5.257 1.00 92.75 67 ASP A C 1
ATOM 492 O O . ASP A 1 67 ? 5.513 0.483 -6.145 1.00 92.75 67 ASP A O 1
ATOM 496 N N . GLY A 1 68 ? 6.056 0.667 -3.982 1.00 92.44 68 GLY A N 1
ATOM 497 C CA . GLY A 1 68 ? 4.688 0.716 -3.499 1.00 92.44 68 GLY A CA 1
ATOM 498 C C . GLY A 1 68 ? 4.534 1.720 -2.376 1.00 92.44 68 GLY A C 1
ATOM 499 O O . GLY A 1 68 ? 5.464 1.949 -1.608 1.00 92.44 68 GLY A O 1
ATOM 500 N N . LYS A 1 69 ? 3.350 2.313 -2.256 1.00 93.88 69 LYS A N 1
ATOM 501 C CA . LYS A 1 69 ? 2.992 3.133 -1.104 1.00 93.88 69 LYS A CA 1
ATOM 502 C C . LYS A 1 69 ? 1.512 3.015 -0.784 1.00 93.88 69 LYS A C 1
ATOM 504 O O . LYS A 1 69 ? 0.663 3.117 -1.669 1.00 93.88 69 LYS A O 1
ATOM 509 N N . VAL A 1 70 ? 1.219 2.896 0.502 1.00 94.06 70 VAL A N 1
ATOM 510 C CA . VAL A 1 70 ? -0.102 3.141 1.077 1.00 94.06 70 VAL A CA 1
ATOM 511 C C . VAL A 1 70 ? 0.057 3.990 2.332 1.00 94.06 70 VAL A C 1
ATOM 513 O O . VAL A 1 70 ? 1.043 3.862 3.059 1.00 94.06 70 VAL A O 1
ATOM 516 N N . SER A 1 71 ? -0.898 4.884 2.549 1.00 95.06 71 SER A N 1
ATOM 517 C CA . SER A 1 71 ? -0.901 5.830 3.660 1.00 95.06 71 SER A CA 1
ATOM 518 C C . SER A 1 71 ? -2.240 5.768 4.371 1.00 95.06 71 SER A C 1
ATOM 520 O O . SER A 1 71 ? -3.284 5.775 3.720 1.00 95.06 71 SER A O 1
ATOM 522 N N . PHE A 1 72 ? -2.195 5.753 5.695 1.00 95.25 72 PHE A N 1
ATOM 523 C CA . PHE A 1 72 ? -3.364 5.828 6.558 1.00 95.25 72 PHE A CA 1
ATOM 524 C C . PHE A 1 72 ? -3.208 7.011 7.502 1.00 95.25 72 PHE A C 1
ATOM 526 O O . PHE A 1 72 ? -2.114 7.256 8.005 1.00 95.25 72 PHE A O 1
ATOM 533 N N . GLU A 1 73 ? -4.288 7.737 7.759 1.00 94.44 73 GLU A N 1
ATOM 534 C CA . GLU A 1 73 ? -4.299 8.816 8.744 1.00 94.44 73 GLU A CA 1
ATOM 535 C C . GLU A 1 73 ? -5.217 8.441 9.898 1.00 94.44 73 GLU A C 1
ATOM 537 O O . GLU A 1 73 ? -6.368 8.061 9.688 1.00 94.44 73 GLU A O 1
ATOM 542 N N . GLN A 1 74 ? -4.707 8.555 11.120 1.00 93.56 74 GLN A N 1
ATOM 543 C CA . GLN A 1 74 ? -5.482 8.344 12.334 1.00 93.56 74 GLN A CA 1
ATOM 544 C C . GLN A 1 74 ? -4.961 9.274 13.429 1.00 93.56 74 GLN A C 1
ATOM 546 O O . GLN A 1 74 ? -3.756 9.379 13.650 1.00 93.56 74 GLN A O 1
ATOM 551 N N . ASP A 1 75 ? -5.881 9.994 14.074 1.00 92.06 75 ASP A N 1
ATOM 552 C CA . ASP A 1 75 ? -5.605 10.888 15.206 1.00 92.06 75 ASP A CA 1
ATOM 553 C C . ASP A 1 75 ? -4.472 11.907 14.956 1.00 92.06 75 ASP A C 1
ATOM 555 O O . ASP A 1 75 ? -3.656 12.199 15.830 1.00 92.06 75 ASP A O 1
ATOM 559 N N . GLY A 1 76 ? -4.398 12.456 13.737 1.00 91.00 76 GLY A N 1
ATOM 560 C CA . GLY A 1 76 ? -3.369 13.432 13.347 1.00 91.00 76 GLY A CA 1
ATOM 561 C C . GLY A 1 76 ? -1.971 12.838 13.128 1.00 91.00 76 GLY A C 1
ATOM 562 O O . GLY A 1 76 ? -1.000 13.588 13.024 1.00 91.00 76 GLY A O 1
ATOM 563 N N . THR A 1 77 ? -1.868 11.510 13.057 1.00 95.31 77 THR A N 1
ATOM 564 C CA . THR A 1 77 ? -0.653 10.769 12.709 1.00 95.31 77 THR A CA 1
ATOM 565 C C . THR A 1 77 ? -0.846 10.065 11.367 1.00 95.31 77 THR A C 1
ATOM 567 O O . THR A 1 77 ? -1.876 9.433 11.127 1.00 95.31 77 THR A O 1
ATOM 570 N N . THR A 1 78 ? 0.151 10.159 10.490 1.00 96.25 78 THR A N 1
ATOM 571 C CA . THR A 1 78 ? 0.186 9.458 9.205 1.00 96.25 78 THR A CA 1
ATOM 572 C C . THR A 1 78 ? 1.055 8.211 9.321 1.00 96.25 78 THR A C 1
ATOM 574 O O . THR A 1 78 ? 2.223 8.278 9.703 1.00 96.25 78 THR A O 1
ATOM 577 N N . TYR A 1 79 ? 0.491 7.076 8.935 1.00 95.19 79 TYR A N 1
ATOM 578 C CA . TYR A 1 79 ? 1.127 5.768 8.901 1.00 95.19 79 TYR A CA 1
ATOM 579 C C . TYR A 1 79 ? 1.360 5.373 7.445 1.00 95.19 79 TYR A C 1
ATOM 581 O O . TYR A 1 79 ? 0.410 5.125 6.701 1.00 95.19 79 TYR A O 1
ATOM 589 N N . ASN A 1 80 ? 2.618 5.336 7.018 1.00 94.88 80 ASN A N 1
ATOM 590 C CA . ASN A 1 80 ? 3.005 4.968 5.664 1.00 94.88 80 ASN A CA 1
ATOM 591 C C . ASN A 1 80 ? 3.598 3.561 5.652 1.00 94.88 80 ASN A C 1
ATOM 593 O O . ASN A 1 80 ? 4.528 3.261 6.397 1.00 94.88 80 ASN A O 1
ATOM 597 N N . PHE A 1 81 ? 3.119 2.730 4.733 1.00 93.31 81 PHE A N 1
ATOM 598 C CA . PHE A 1 81 ? 3.801 1.504 4.337 1.00 93.31 81 PHE A CA 1
ATOM 599 C C . PHE A 1 81 ? 4.356 1.733 2.944 1.00 93.31 81 PHE A C 1
ATOM 601 O O . PHE A 1 81 ? 3.606 2.045 2.014 1.00 93.31 81 PHE A O 1
ATOM 608 N N . VAL A 1 82 ? 5.671 1.621 2.813 1.00 93.69 82 VAL A N 1
ATOM 609 C CA . VAL A 1 82 ? 6.380 1.928 1.575 1.00 93.69 82 VAL A CA 1
ATOM 610 C C . VAL A 1 82 ? 7.236 0.736 1.192 1.00 93.69 82 VAL A C 1
ATOM 612 O O . VAL A 1 82 ? 7.944 0.187 2.025 1.00 93.69 82 VAL A O 1
ATOM 615 N N . LEU A 1 83 ? 7.178 0.338 -0.069 1.00 92.88 83 LEU A N 1
ATOM 616 C CA . LEU A 1 83 ? 8.085 -0.626 -0.673 1.00 92.88 83 LEU A CA 1
ATOM 617 C C . LEU A 1 83 ? 9.015 0.159 -1.593 1.00 92.88 83 LEU A C 1
ATOM 619 O O . LEU A 1 83 ? 8.531 0.809 -2.518 1.00 92.88 83 LEU A O 1
ATOM 623 N N . ILE A 1 84 ? 10.316 0.132 -1.319 1.00 90.94 84 ILE A N 1
ATOM 624 C CA . ILE A 1 84 ? 11.338 0.777 -2.152 1.00 90.94 84 ILE A CA 1
ATOM 625 C C . ILE A 1 84 ? 12.406 -0.262 -2.438 1.00 90.94 84 ILE A C 1
ATOM 627 O O . ILE A 1 84 ? 12.908 -0.885 -1.505 1.00 90.94 84 ILE A O 1
ATOM 631 N N . ASP A 1 85 ? 12.729 -0.476 -3.712 1.00 88.31 85 ASP A N 1
ATOM 632 C CA . ASP A 1 85 ? 13.754 -1.442 -4.127 1.00 88.31 85 ASP A CA 1
ATOM 633 C C . ASP A 1 85 ? 13.517 -2.850 -3.543 1.00 88.31 85 ASP A C 1
ATOM 635 O O . ASP A 1 85 ? 14.441 -3.580 -3.189 1.00 88.31 85 ASP A O 1
ATOM 639 N N . SER A 1 86 ? 12.245 -3.259 -3.458 1.00 84.88 86 SER A N 1
ATOM 640 C CA . SER A 1 86 ? 11.796 -4.525 -2.844 1.00 84.88 86 SER A CA 1
ATOM 641 C C . SER A 1 86 ? 12.028 -4.651 -1.329 1.00 84.88 86 SER A C 1
ATOM 643 O O . SER A 1 86 ? 11.861 -5.739 -0.777 1.00 84.88 86 SER A O 1
ATOM 645 N N . VAL A 1 87 ? 12.360 -3.556 -0.640 1.00 89.94 87 VAL A N 1
ATOM 646 C CA . VAL A 1 87 ? 12.494 -3.504 0.820 1.00 89.94 87 VAL A CA 1
ATOM 647 C C . VAL A 1 87 ? 11.302 -2.754 1.421 1.00 89.94 87 VAL A C 1
ATOM 649 O O . VAL A 1 87 ? 11.057 -1.601 1.053 1.00 89.94 87 VAL A O 1
ATOM 652 N N . PRO A 1 88 ? 10.523 -3.386 2.315 1.00 92.69 88 PRO A N 1
ATOM 653 C CA . PRO A 1 88 ? 9.392 -2.728 2.941 1.00 92.69 88 PRO A CA 1
ATOM 654 C C . PRO A 1 88 ? 9.796 -1.937 4.184 1.00 92.69 88 PRO A C 1
ATOM 656 O O . PRO A 1 88 ? 10.527 -2.400 5.062 1.00 92.69 88 PRO A O 1
ATOM 659 N N . TYR A 1 89 ? 9.237 -0.741 4.274 1.00 93.94 89 TYR A N 1
ATOM 660 C CA . TYR A 1 89 ? 9.411 0.206 5.355 1.00 93.94 89 TYR A CA 1
ATOM 661 C C . TYR A 1 89 ? 8.054 0.599 5.922 1.00 93.94 89 TYR A C 1
ATOM 663 O O . TYR A 1 89 ? 7.071 0.764 5.196 1.00 93.94 89 TYR A O 1
ATOM 671 N N . TYR A 1 90 ? 8.034 0.790 7.232 1.00 94.19 90 TYR A N 1
ATOM 672 C CA . TYR A 1 90 ? 6.926 1.373 7.959 1.00 94.19 90 TYR A CA 1
ATOM 673 C C . TYR A 1 90 ? 7.392 2.692 8.555 1.00 94.19 90 TYR A C 1
ATOM 675 O O . TYR A 1 90 ? 8.363 2.740 9.316 1.00 94.19 90 TYR A O 1
ATOM 683 N N . GLU A 1 91 ? 6.712 3.762 8.172 1.00 95.12 91 GLU A N 1
ATOM 684 C CA . GLU A 1 91 ? 6.994 5.114 8.618 1.00 95.12 91 GLU A CA 1
ATOM 685 C C . GLU A 1 91 ? 5.787 5.672 9.372 1.00 95.12 91 GLU A C 1
ATOM 687 O O . GLU A 1 91 ? 4.641 5.550 8.941 1.00 95.12 91 GLU A O 1
ATOM 692 N N . VAL A 1 92 ? 6.067 6.310 10.504 1.00 95.69 92 VAL A N 1
ATOM 693 C CA . VAL A 1 92 ? 5.093 7.031 11.318 1.00 95.69 92 VAL A CA 1
ATOM 694 C C . VAL A 1 92 ? 5.490 8.497 11.312 1.00 95.69 92 VAL A C 1
ATOM 696 O O . VAL A 1 92 ? 6.589 8.839 11.749 1.00 95.69 92 VAL A O 1
ATOM 699 N N . VAL A 1 93 ? 4.603 9.355 10.819 1.00 95.50 93 VAL A N 1
ATOM 700 C CA . VAL A 1 93 ? 4.795 10.804 10.723 1.00 95.50 93 VAL A CA 1
ATOM 701 C C . VAL A 1 93 ? 3.751 11.483 11.594 1.00 95.50 93 VAL A C 1
ATOM 703 O O . VAL A 1 93 ? 2.552 11.309 11.396 1.00 95.50 93 VAL A O 1
ATOM 706 N N . SER A 1 94 ? 4.204 12.271 12.560 1.00 93.06 94 SER A N 1
ATOM 707 C CA . SER A 1 94 ? 3.349 13.062 13.445 1.00 93.06 94 SER A CA 1
ATOM 708 C C . SER A 1 94 ? 3.830 14.510 13.465 1.00 93.06 94 SER A C 1
ATOM 710 O O . SER A 1 94 ? 4.955 14.806 13.066 1.00 93.06 94 SER A O 1
ATOM 712 N N . GLY A 1 95 ? 3.016 15.430 13.986 1.00 87.38 95 GLY A N 1
ATOM 713 C CA . GLY A 1 95 ? 3.408 16.842 14.094 1.00 87.38 95 GLY A CA 1
ATOM 714 C C . GLY A 1 95 ? 4.658 17.102 14.953 1.00 87.38 95 GLY A C 1
ATOM 715 O O . GLY A 1 95 ? 5.217 18.194 14.893 1.00 87.38 95 GLY A O 1
ATOM 716 N N . THR A 1 96 ? 5.102 16.128 15.752 1.00 88.56 96 THR A N 1
ATOM 717 C CA . THR A 1 96 ? 6.220 16.269 16.699 1.00 88.56 96 THR A CA 1
ATOM 718 C C . THR A 1 96 ? 7.394 15.331 16.429 1.00 88.56 96 THR A C 1
ATOM 720 O O . THR A 1 96 ? 8.486 15.578 16.940 1.00 88.56 96 THR A O 1
ATOM 723 N N . SER A 1 97 ? 7.204 14.251 15.665 1.00 87.75 97 SER A N 1
ATOM 724 C CA . SER A 1 97 ? 8.238 13.237 15.443 1.00 87.75 97 SER A CA 1
ATOM 725 C C . SER A 1 97 ? 7.966 12.376 14.212 1.00 87.75 97 SER A C 1
ATOM 727 O O . SER A 1 97 ? 6.809 12.076 13.904 1.00 87.75 97 SER A O 1
ATOM 729 N N . ASN A 1 98 ? 9.048 11.937 13.562 1.00 93.25 98 ASN A N 1
ATOM 730 C CA . ASN A 1 98 ? 9.012 10.984 12.457 1.00 93.25 98 ASN A CA 1
ATOM 731 C C . ASN A 1 98 ? 9.878 9.774 12.814 1.00 93.25 98 ASN A C 1
ATOM 733 O O . ASN A 1 98 ? 10.987 9.930 13.330 1.00 93.25 98 ASN A O 1
ATOM 737 N N . SER A 1 99 ? 9.384 8.574 12.528 1.00 94.56 99 SER A N 1
ATOM 738 C CA . SER A 1 99 ? 10.116 7.324 12.721 1.00 94.56 99 SER A CA 1
ATOM 739 C C . SER A 1 99 ? 9.969 6.443 11.492 1.00 94.56 99 SER A C 1
ATOM 741 O O . SER A 1 99 ? 8.893 6.384 10.904 1.00 94.56 99 SER A O 1
ATOM 743 N N . THR A 1 100 ? 11.035 5.740 11.120 1.00 95.94 100 THR A N 1
ATOM 744 C CA . THR A 1 100 ? 11.034 4.779 10.015 1.00 95.94 100 THR A CA 1
ATOM 745 C C . THR A 1 100 ? 11.685 3.491 10.484 1.00 95.94 100 THR A C 1
ATOM 747 O O . THR A 1 100 ? 12.760 3.506 11.083 1.00 95.94 100 THR A O 1
ATOM 750 N N . THR A 1 101 ? 11.033 2.370 10.206 1.00 94.19 101 THR A N 1
ATOM 751 C CA . THR A 1 101 ? 11.494 1.033 10.581 1.00 94.19 101 THR A CA 1
ATOM 752 C C . THR A 1 101 ? 11.380 0.088 9.395 1.00 94.19 101 THR A C 1
ATOM 754 O O . THR A 1 101 ? 10.510 0.256 8.540 1.00 94.19 101 THR A O 1
ATOM 757 N N . CYS A 1 102 ? 12.271 -0.897 9.324 1.00 92.12 102 CYS A N 1
ATOM 758 C CA . CYS A 1 102 ? 12.158 -1.964 8.338 1.00 92.12 102 CYS A CA 1
ATOM 759 C C . CYS A 1 102 ? 11.058 -2.936 8.766 1.00 92.12 102 CYS A C 1
ATOM 761 O O . CYS A 1 102 ? 10.974 -3.305 9.940 1.00 92.12 102 CYS A O 1
ATOM 763 N N . VAL A 1 103 ? 10.252 -3.374 7.808 1.00 89.56 103 VAL A N 1
ATOM 764 C CA . VAL A 1 103 ? 9.242 -4.411 8.021 1.00 89.56 103 VAL A CA 1
ATOM 765 C C . VAL A 1 103 ? 9.803 -5.737 7.501 1.00 89.56 103 VAL A C 1
ATOM 767 O O . VAL A 1 103 ? 10.538 -5.741 6.514 1.00 89.56 103 VAL A O 1
ATOM 770 N N . PRO A 1 104 ? 9.504 -6.878 8.135 1.00 86.00 104 PRO A N 1
ATOM 771 C CA . PRO A 1 104 ? 9.813 -8.173 7.543 1.00 86.00 104 PRO A CA 1
ATOM 772 C C . PRO A 1 104 ? 9.030 -8.387 6.238 1.00 86.00 104 PRO A C 1
ATOM 774 O O . PRO A 1 104 ? 7.834 -8.091 6.169 1.00 86.00 104 PRO A O 1
ATOM 777 N N . THR A 1 105 ? 9.687 -8.893 5.193 1.00 79.06 105 THR A N 1
ATOM 778 C CA . THR A 1 105 ? 9.089 -9.055 3.855 1.00 79.06 105 THR A CA 1
ATOM 779 C C . THR A 1 105 ? 7.912 -10.033 3.846 1.00 79.06 105 THR A C 1
ATOM 781 O O . THR A 1 105 ? 7.011 -9.909 3.026 1.00 79.06 105 THR A O 1
ATOM 784 N N . GLU A 1 106 ? 7.865 -10.972 4.786 1.00 80.19 106 GLU A N 1
ATOM 785 C CA . GLU A 1 106 ? 6.758 -11.910 4.978 1.00 80.19 106 GLU A CA 1
ATOM 786 C C . GLU A 1 106 ? 5.439 -11.250 5.414 1.00 80.19 106 GLU A C 1
ATOM 788 O O . GLU A 1 106 ? 4.376 -11.845 5.244 1.00 80.19 106 GLU A O 1
ATOM 793 N N . ASN A 1 107 ? 5.488 -10.020 5.935 1.00 77.44 107 ASN A N 1
ATOM 794 C CA . ASN A 1 107 ? 4.310 -9.298 6.424 1.00 77.44 107 ASN A CA 1
ATOM 795 C C . ASN A 1 107 ? 3.678 -8.391 5.361 1.00 77.44 107 ASN A C 1
ATOM 797 O O . ASN A 1 107 ? 2.689 -7.712 5.642 1.00 77.44 107 ASN A O 1
ATOM 801 N N . ILE A 1 108 ? 4.244 -8.348 4.152 1.00 76.50 108 ILE A N 1
ATOM 802 C CA . ILE A 1 108 ? 3.717 -7.556 3.044 1.00 76.50 108 ILE A CA 1
ATOM 803 C C . ILE A 1 108 ? 3.259 -8.453 1.902 1.00 76.50 108 ILE A C 1
ATOM 805 O O . ILE A 1 108 ? 3.860 -9.480 1.591 1.00 76.50 108 ILE A O 1
ATOM 809 N N . LEU A 1 109 ? 2.176 -8.047 1.244 1.00 77.06 109 LEU A N 1
ATOM 810 C CA . LEU A 1 109 ? 1.696 -8.755 0.069 1.00 77.06 109 LEU A CA 1
ATOM 811 C C . LEU A 1 109 ? 2.664 -8.530 -1.102 1.00 77.06 109 LEU A C 1
ATOM 813 O O . LEU A 1 109 ? 3.100 -7.406 -1.356 1.00 77.06 109 LEU A O 1
ATOM 817 N N . SER A 1 110 ? 2.975 -9.597 -1.835 1.00 83.25 110 SER A N 1
ATOM 818 C CA . SER A 1 110 ? 3.845 -9.529 -3.010 1.00 83.25 110 SER A CA 1
ATOM 819 C C . SER A 1 110 ? 3.170 -8.732 -4.130 1.00 83.25 110 SER A C 1
ATOM 821 O O . SER A 1 110 ? 2.199 -9.176 -4.747 1.00 83.25 110 SER A O 1
ATOM 823 N N . VAL A 1 111 ? 3.694 -7.536 -4.407 1.00 84.12 111 VAL A N 1
ATOM 824 C CA . VAL A 1 111 ? 3.241 -6.694 -5.525 1.00 84.12 111 VAL A CA 1
ATOM 825 C C . VAL A 1 111 ? 3.416 -7.392 -6.883 1.00 84.12 111 VAL A C 1
ATOM 827 O O . VAL A 1 111 ? 2.466 -7.354 -7.670 1.00 84.12 111 VAL A O 1
ATOM 830 N N . PRO A 1 112 ? 4.545 -8.079 -7.174 1.00 84.25 112 PRO A N 1
ATOM 831 C CA . PRO A 1 112 ? 4.677 -8.875 -8.394 1.00 84.25 112 PRO A CA 1
ATOM 832 C C . PRO A 1 112 ? 3.556 -9.906 -8.572 1.00 84.25 112 PRO A C 1
ATOM 834 O O . PRO A 1 112 ? 3.017 -10.025 -9.672 1.00 84.25 112 PRO A O 1
ATOM 837 N N . ASP A 1 113 ? 3.157 -10.592 -7.497 1.00 85.88 113 ASP A N 1
ATOM 838 C CA . ASP A 1 113 ? 2.110 -11.617 -7.562 1.00 85.88 113 ASP A CA 1
ATOM 839 C C . ASP A 1 113 ? 0.740 -10.996 -7.850 1.00 85.88 113 ASP A C 1
ATOM 841 O O . ASP A 1 113 ? -0.022 -11.539 -8.649 1.00 85.88 113 ASP A O 1
ATOM 845 N N . ILE A 1 114 ? 0.433 -9.828 -7.268 1.00 84.00 114 ILE A N 1
ATOM 846 C CA . ILE A 1 114 ? -0.795 -9.083 -7.589 1.00 84.00 114 ILE A CA 1
ATOM 847 C C . ILE A 1 114 ? -0.809 -8.704 -9.069 1.00 84.00 114 ILE A C 1
ATOM 849 O O . ILE A 1 114 ? -1.801 -8.937 -9.757 1.00 84.00 114 ILE A O 1
ATOM 853 N N . VAL A 1 115 ? 0.283 -8.128 -9.576 1.00 83.69 115 VAL A N 1
ATOM 854 C CA . VAL A 1 115 ? 0.371 -7.693 -10.977 1.00 83.69 115 VAL A CA 1
ATOM 855 C C . VAL A 1 115 ? 0.252 -8.890 -11.921 1.00 83.69 115 VAL A C 1
ATOM 857 O O . VAL A 1 115 ? -0.462 -8.812 -12.920 1.00 83.69 115 VAL A O 1
ATOM 860 N N . GLN A 1 116 ? 0.880 -10.019 -11.591 1.00 85.44 116 GLN A N 1
ATOM 861 C CA . GLN A 1 116 ? 0.754 -11.253 -12.362 1.00 85.44 116 GLN A CA 1
ATOM 862 C C . GLN A 1 116 ? -0.672 -11.820 -12.318 1.00 85.44 116 GLN A C 1
ATOM 864 O O . GLN A 1 116 ? -1.195 -12.260 -13.344 1.00 85.44 116 GLN A O 1
ATOM 869 N N . ALA A 1 117 ? -1.327 -11.786 -11.158 1.00 83.56 117 ALA A N 1
ATOM 870 C CA . ALA A 1 117 ? -2.714 -12.208 -11.018 1.00 83.56 117 ALA A CA 1
ATOM 871 C C . ALA A 1 117 ? -3.639 -11.328 -11.873 1.00 83.56 117 ALA A C 1
ATOM 873 O O . ALA A 1 117 ? -4.464 -11.849 -12.616 1.00 83.56 117 ALA A O 1
ATOM 874 N N . LEU A 1 118 ? -3.447 -10.005 -11.863 1.00 82.44 118 LEU A N 1
ATOM 875 C CA . LEU A 1 118 ? -4.188 -9.075 -12.721 1.00 82.44 118 LEU A CA 1
ATOM 876 C C . LEU A 1 118 ? -3.935 -9.334 -14.211 1.00 82.44 118 LEU A C 1
ATOM 878 O O . LEU A 1 118 ? -4.878 -9.346 -14.997 1.00 82.44 118 LEU A O 1
ATOM 882 N N . ALA A 1 119 ? -2.686 -9.594 -14.601 1.00 82.00 119 ALA A N 1
ATOM 883 C CA . ALA A 1 119 ? -2.327 -9.894 -15.987 1.00 82.00 119 ALA A CA 1
ATOM 884 C C . ALA A 1 119 ? -2.895 -11.237 -16.486 1.00 82.00 119 ALA A C 1
ATOM 886 O O . ALA A 1 119 ? -3.116 -11.408 -17.683 1.00 82.00 119 ALA A O 1
ATOM 887 N N . SER A 1 120 ? -3.127 -12.187 -15.579 1.00 82.94 120 SER A N 1
ATOM 888 C CA . SER A 1 120 ? -3.717 -13.501 -15.872 1.00 82.94 120 SER A CA 1
ATOM 889 C C . SER A 1 120 ? -5.229 -13.558 -15.641 1.00 82.94 120 SER A C 1
ATOM 891 O O . SER A 1 120 ? -5.857 -14.587 -15.908 1.00 82.94 120 SER A O 1
ATOM 893 N N . ALA A 1 121 ? -5.832 -12.467 -15.163 1.00 79.31 121 ALA A N 1
ATOM 894 C CA . ALA A 1 121 ? -7.259 -12.400 -14.920 1.00 79.31 121 ALA A CA 1
ATOM 895 C C . ALA A 1 121 ? -8.030 -12.553 -16.237 1.00 79.31 121 ALA A C 1
ATOM 897 O O . ALA A 1 121 ? -7.625 -12.068 -17.294 1.00 79.31 121 ALA A O 1
ATOM 898 N N . THR A 1 122 ? -9.166 -13.240 -16.177 1.00 77.00 122 THR A N 1
ATOM 899 C CA . THR A 1 122 ? -10.015 -13.451 -17.354 1.00 77.00 122 THR A CA 1
ATOM 900 C C . THR A 1 122 ? -11.181 -12.478 -17.310 1.00 77.00 122 THR A C 1
ATOM 902 O O . THR A 1 122 ? -11.813 -12.309 -16.266 1.00 77.00 122 THR A O 1
ATOM 905 N N . ALA A 1 123 ? -11.475 -11.829 -18.436 1.00 72.44 123 ALA A N 1
ATOM 906 C CA . ALA A 1 123 ? -12.649 -10.974 -18.550 1.00 72.44 123 ALA A CA 1
ATOM 907 C C . ALA A 1 123 ? -13.928 -11.794 -18.330 1.00 72.44 123 ALA A C 1
ATOM 909 O O . ALA A 1 123 ? -14.085 -12.878 -18.893 1.00 72.44 123 ALA A O 1
ATOM 910 N N . VAL A 1 124 ? -14.848 -11.264 -17.528 1.00 71.69 124 VAL A N 1
ATOM 911 C CA . VAL A 1 124 ? -16.166 -11.864 -17.300 1.00 71.69 124 VAL A CA 1
ATOM 912 C C . VAL A 1 124 ? -17.255 -10.923 -17.792 1.00 71.69 124 VAL A C 1
ATOM 914 O O . VAL A 1 124 ? -17.188 -9.713 -17.598 1.00 71.69 124 VAL A O 1
ATOM 917 N N . SER A 1 125 ? -18.266 -11.489 -18.447 1.00 64.56 125 SER A N 1
ATOM 918 C CA . SER A 1 125 ? -19.411 -10.749 -18.990 1.00 64.56 125 SER A CA 1
ATOM 919 C C . SER A 1 125 ? -20.492 -10.451 -17.949 1.00 64.56 125 SER A C 1
ATOM 921 O O . SER A 1 125 ? -21.372 -9.633 -18.197 1.00 64.56 125 SER A O 1
ATOM 923 N N . SER A 1 126 ? -20.440 -11.108 -16.790 1.00 59.91 126 SER A N 1
ATOM 924 C CA . SER A 1 126 ? -21.376 -10.911 -15.687 1.00 59.91 126 SER A CA 1
ATOM 925 C C . SER A 1 126 ? -20.700 -11.236 -14.363 1.00 59.91 126 SER A C 1
ATOM 927 O O . SER A 1 126 ? -20.011 -12.253 -14.256 1.00 59.91 126 SER A O 1
ATOM 929 N N . VAL A 1 127 ? -20.949 -10.418 -13.344 1.00 63.44 127 VAL A N 1
ATOM 930 C CA . VAL A 1 127 ? -20.555 -10.718 -11.968 1.00 63.44 127 VAL A CA 1
ATOM 931 C C . VAL A 1 127 ? -21.825 -10.946 -11.158 1.00 63.44 127 VAL A C 1
ATOM 933 O O . VAL A 1 127 ? -22.643 -10.042 -11.029 1.00 63.44 127 VAL A O 1
ATOM 936 N N . ASN A 1 128 ? -22.007 -12.155 -10.626 1.00 61.44 128 ASN A N 1
ATOM 937 C CA . ASN A 1 128 ? -23.111 -12.444 -9.711 1.00 61.44 128 ASN A CA 1
ATOM 938 C C . ASN A 1 128 ? -22.758 -11.889 -8.327 1.00 61.44 128 ASN A C 1
ATOM 940 O O . ASN A 1 128 ? -22.152 -12.587 -7.515 1.00 61.44 128 ASN A O 1
ATOM 944 N N . THR A 1 129 ? -23.083 -10.621 -8.080 1.00 63.41 129 THR A N 1
ATOM 945 C CA . THR A 1 129 ? -22.922 -9.984 -6.765 1.00 63.41 129 THR A CA 1
ATOM 946 C C . THR A 1 129 ? -24.151 -9.157 -6.430 1.00 63.41 129 THR A C 1
ATOM 948 O O . THR A 1 129 ? -24.781 -8.603 -7.325 1.00 63.41 129 THR A O 1
ATOM 951 N N . ASP A 1 130 ? -24.442 -9.020 -5.138 1.00 62.91 130 ASP A N 1
ATOM 952 C CA . ASP A 1 130 ? -25.512 -8.151 -4.631 1.00 62.91 130 ASP A CA 1
ATOM 953 C C . ASP A 1 130 ? -25.178 -6.644 -4.746 1.00 62.91 130 ASP A C 1
ATOM 955 O O . ASP A 1 130 ? -25.943 -5.795 -4.294 1.00 62.91 130 ASP A O 1
ATOM 959 N N . GLN A 1 131 ? -24.013 -6.293 -5.304 1.00 56.69 131 GLN A N 1
ATOM 960 C CA . GLN A 1 131 ? -23.550 -4.924 -5.533 1.00 56.69 131 GLN A CA 1
ATOM 961 C C . GLN A 1 131 ? -23.500 -4.619 -7.034 1.00 56.69 131 GLN A C 1
ATOM 963 O O . GLN A 1 131 ? -22.952 -5.396 -7.820 1.00 56.69 131 GLN A O 1
ATOM 968 N N . ASP A 1 132 ? -24.001 -3.443 -7.415 1.00 55.91 132 ASP A N 1
ATOM 969 C CA . ASP A 1 132 ? -23.798 -2.890 -8.753 1.00 55.91 132 ASP A CA 1
ATOM 970 C C . ASP A 1 132 ? -22.314 -2.554 -8.954 1.00 55.91 132 ASP A C 1
ATOM 972 O O . ASP A 1 132 ? -21.794 -1.564 -8.433 1.00 55.91 132 ASP A O 1
ATOM 976 N N . ILE A 1 133 ? -21.617 -3.382 -9.733 1.00 59.84 133 ILE A N 1
ATOM 977 C CA . ILE A 1 133 ? -20.261 -3.094 -10.207 1.00 59.84 133 ILE A CA 1
ATOM 978 C C . ILE A 1 133 ? -20.396 -2.418 -11.573 1.00 59.84 133 ILE A C 1
ATOM 980 O O . ILE A 1 133 ? -20.390 -3.070 -12.615 1.00 59.84 133 ILE A O 1
ATOM 984 N N . SER A 1 134 ? -20.554 -1.093 -11.572 1.00 57.50 134 SER A N 1
ATOM 985 C CA . SER A 1 134 ? -20.597 -0.305 -12.807 1.00 57.50 134 SER A CA 1
ATOM 986 C C . SER A 1 134 ? -19.184 0.063 -13.260 1.00 57.50 134 SER A C 1
ATOM 988 O O . SER A 1 134 ? -18.501 0.877 -12.636 1.00 57.50 134 SER A O 1
ATOM 990 N N . CYS A 1 135 ? -18.740 -0.528 -14.368 1.00 61.03 135 CYS A N 1
ATOM 991 C CA . CYS A 1 135 ? -17.512 -0.143 -15.054 1.00 61.03 135 CYS A CA 1
ATOM 992 C C . CYS A 1 135 ? -17.851 0.722 -16.278 1.00 61.03 135 CYS A C 1
ATOM 994 O O . CYS A 1 135 ? -17.802 0.242 -17.405 1.00 61.03 135 CYS A O 1
ATOM 996 N N . THR A 1 136 ? -18.167 2.007 -16.074 1.00 55.06 136 THR A N 1
ATOM 997 C CA . THR A 1 136 ? -18.603 2.941 -17.140 1.00 55.06 136 THR A CA 1
ATOM 998 C C . THR A 1 136 ? -17.662 2.994 -18.355 1.00 55.06 136 THR A C 1
ATOM 1000 O O . THR A 1 136 ? -18.114 3.285 -19.456 1.00 55.06 136 THR A O 1
ATOM 1003 N N . ASN A 1 137 ? -16.370 2.690 -18.176 1.00 60.72 137 ASN A N 1
ATOM 1004 C CA . ASN A 1 137 ? -15.370 2.592 -19.249 1.00 60.72 137 ASN A CA 1
ATOM 1005 C C . ASN A 1 137 ? -14.393 1.409 -19.045 1.00 60.72 137 ASN A C 1
ATOM 1007 O O . ASN A 1 137 ? -13.228 1.504 -19.423 1.00 60.72 137 ASN A O 1
ATOM 1011 N N . GLY A 1 138 ? -14.815 0.328 -18.377 1.00 62.75 138 GLY A N 1
ATOM 1012 C CA . GLY A 1 138 ? -13.912 -0.755 -17.958 1.00 62.75 138 GLY A CA 1
ATOM 1013 C C . GLY A 1 138 ? -14.461 -2.157 -18.213 1.00 62.75 138 GLY A C 1
ATOM 1014 O O . GLY A 1 138 ? -15.663 -2.348 -18.354 1.00 62.75 138 GLY A O 1
ATOM 1015 N N . THR A 1 139 ? -13.565 -3.145 -18.263 1.00 64.50 139 THR A N 1
ATOM 1016 C CA . THR A 1 139 ? -13.927 -4.571 -18.323 1.00 64.50 139 THR A CA 1
ATOM 1017 C C . THR A 1 139 ? -13.794 -5.173 -16.934 1.00 64.50 139 THR A C 1
ATOM 1019 O O . THR A 1 139 ? -12.763 -4.995 -16.285 1.00 64.50 139 THR A O 1
ATOM 1022 N N . THR A 1 140 ? -14.809 -5.895 -16.469 1.00 66.19 140 THR A N 1
ATOM 1023 C CA . THR A 1 140 ? -14.707 -6.623 -15.205 1.00 66.19 140 THR A CA 1
ATOM 1024 C C . THR A 1 140 ? -13.930 -7.920 -15.408 1.00 66.19 140 THR A C 1
ATOM 1026 O O . THR A 1 140 ? -14.164 -8.655 -16.369 1.00 66.19 140 THR A O 1
ATOM 1029 N N . MET A 1 141 ? -12.986 -8.205 -14.512 1.00 62.34 141 MET A N 1
ATOM 1030 C CA . MET A 1 141 ? -12.109 -9.373 -14.607 1.00 62.34 141 MET A CA 1
ATOM 1031 C C . MET A 1 141 ? -12.268 -10.252 -13.367 1.00 62.34 141 MET A C 1
ATOM 1033 O O . MET A 1 141 ? -12.364 -9.744 -12.251 1.00 62.34 141 MET A O 1
ATOM 1037 N N . ALA A 1 142 ? -12.288 -11.570 -13.558 1.00 57.38 142 ALA A N 1
ATOM 1038 C CA . ALA A 1 142 ? -12.276 -12.542 -12.475 1.00 57.38 142 ALA A CA 1
ATOM 1039 C C . ALA A 1 142 ? -10.850 -13.044 -12.219 1.00 57.38 142 ALA A C 1
ATOM 1041 O O . ALA A 1 142 ? -10.129 -13.429 -13.144 1.00 57.38 142 ALA A O 1
ATOM 1042 N N . LEU A 1 143 ? -10.473 -13.065 -10.941 1.00 58.97 143 LEU A N 1
ATOM 1043 C CA . LEU A 1 143 ? -9.211 -13.605 -10.447 1.00 58.97 143 LEU A CA 1
ATOM 1044 C C . LEU A 1 143 ? -9.468 -14.991 -9.845 1.00 58.97 143 LEU A C 1
ATOM 1046 O O . LEU A 1 143 ? -10.187 -15.123 -8.855 1.00 58.97 143 LEU A O 1
ATOM 1050 N N . LEU A 1 144 ? -8.858 -16.032 -10.414 1.00 50.34 144 LEU A N 1
ATOM 1051 C CA . LEU A 1 144 ? -8.807 -17.364 -9.804 1.00 50.34 144 LEU A CA 1
ATOM 1052 C C . LEU A 1 144 ? -7.708 -17.367 -8.735 1.00 50.34 144 LEU A C 1
ATOM 1054 O O . LEU A 1 144 ? -6.599 -17.846 -8.952 1.00 50.34 144 LEU A O 1
ATOM 1058 N N . SER A 1 145 ? -7.997 -16.789 -7.572 1.00 46.72 145 SER A N 1
ATOM 1059 C CA . SER A 1 145 ? -7.095 -16.861 -6.423 1.00 46.72 145 SER A CA 1
ATOM 1060 C C . SER A 1 145 ? -7.105 -18.288 -5.853 1.00 46.72 145 SER A C 1
ATOM 1062 O O . SER A 1 145 ? -7.929 -18.627 -5.005 1.00 46.72 145 SER A O 1
ATOM 1064 N N . SER A 1 146 ? -6.170 -19.133 -6.289 1.00 37.19 146 SER A N 1
ATOM 1065 C CA . SER A 1 146 ? -5.895 -20.439 -5.667 1.00 37.19 146 SER A CA 1
ATOM 1066 C C . SER A 1 146 ? -5.006 -20.336 -4.418 1.00 37.19 146 SER A C 1
ATOM 1068 O O . SER A 1 146 ? -4.768 -21.344 -3.754 1.00 37.19 146 SER A O 1
ATOM 1070 N N . ARG A 1 147 ? -4.541 -19.129 -4.057 1.00 39.25 147 ARG A N 1
ATOM 1071 C CA . ARG A 1 147 ? -3.745 -18.854 -2.850 1.00 39.25 147 ARG A CA 1
ATOM 1072 C C . ARG A 1 147 ? -4.009 -17.451 -2.289 1.00 39.25 147 ARG A C 1
ATOM 1074 O O . ARG A 1 147 ? -3.135 -16.596 -2.309 1.00 39.25 147 ARG A O 1
ATOM 1081 N N . ALA A 1 148 ? -5.196 -17.228 -1.734 1.00 34.88 148 ALA A N 1
ATOM 1082 C CA . ALA A 1 148 ? -5.379 -16.187 -0.724 1.00 34.88 148 ALA A CA 1
ATOM 1083 C C . ALA A 1 148 ? -5.089 -16.816 0.644 1.00 34.88 148 ALA A C 1
ATOM 1085 O O . ALA A 1 148 ? -6.000 -17.222 1.362 1.00 34.88 148 ALA A O 1
ATOM 1086 N N . ALA A 1 149 ? -3.808 -16.962 0.984 1.00 28.66 149 ALA A N 1
ATOM 1087 C CA . ALA A 1 149 ? -3.434 -17.135 2.380 1.00 28.66 149 ALA A CA 1
ATOM 1088 C C . ALA A 1 149 ? -3.526 -15.748 3.021 1.00 28.66 149 ALA A C 1
ATOM 1090 O O . ALA A 1 149 ? -2.581 -14.966 2.994 1.00 28.66 149 ALA A O 1
ATOM 1091 N N . LEU A 1 150 ? -4.720 -15.423 3.516 1.00 27.64 150 LEU A N 1
ATOM 1092 C CA . LEU A 1 150 ? -4.901 -14.371 4.500 1.00 27.64 150 LEU A CA 1
ATOM 1093 C C . LEU A 1 150 ? -4.092 -14.820 5.723 1.00 27.64 150 LEU A C 1
ATOM 1095 O O . LEU A 1 150 ? -4.512 -15.741 6.423 1.00 27.64 150 LEU A O 1
ATOM 1099 N N . ALA A 1 151 ? -2.892 -14.267 5.901 1.00 25.70 151 ALA A N 1
ATOM 1100 C CA . ALA A 1 151 ? -2.137 -14.447 7.129 1.00 25.70 151 ALA A CA 1
ATOM 1101 C C . ALA A 1 151 ? -2.964 -13.818 8.257 1.00 25.70 151 ALA A C 1
ATOM 1103 O O . ALA A 1 151 ? -3.117 -12.599 8.328 1.00 25.70 151 ALA A O 1
ATOM 1104 N N . THR A 1 152 ? -3.602 -14.686 9.038 1.00 30.22 152 THR A N 1
ATOM 1105 C CA . THR A 1 152 ? -4.097 -14.407 10.389 1.00 30.22 152 THR A CA 1
ATOM 1106 C C . THR A 1 152 ? -2.939 -1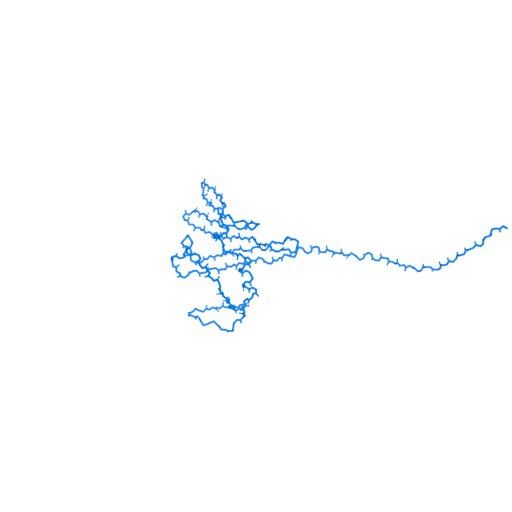4.240 11.348 1.00 30.22 152 THR A C 1
ATOM 1108 O O . THR A 1 152 ? -1.986 -15.042 11.210 1.00 30.22 152 THR A O 1
#

Nearest PDB structures (foldseek):
  5dpq-assembly1_B  TM=3.929E-01  e=3.546E+00  Homo sapiens
  2mo5-assembly1_A  TM=3.061E-01  e=6.437E+00  Homo sapiens

Foldseek 3Di:
DDDDDDDDDDDDDPPPPPPPPPPVPPVFDDKDKDWAAADDCVPADLSHRIWIKIWGWDDDPPDTDIWIWTWDDHPQKIWIWIQDPNWTKIWIDHPVDIDIDTDPSVVDDDPVVVVVQVVPWAFDPDDPDPDDPDPVPDTDTDGPCPDPPPPD

Organism: NCBI:txid53985